Protein AF-A0AAD8EK19-F1 (afdb_monomer_lite)

Sequence (73 aa):
MSKQERRGSTSRLYSCHDCGKQYRWKSTLNRHQLVECGGKEPLHQCSWCSYRAKQRGNLAVHIRKHHPEKLTK

pLDDT: mean 78.97, std 13.85, range [39.03, 92.31]

Secondary structure (DSSP, 8-state):
----------S--EE-TTT--EESSHHHHHHHIIIIIS-----EE-TTSS-EESSHHHHHHHHHHH-GGGS--

Organism: Diploptera punctata (NCBI:txid6984)

Structure (mmCIF, N/CA/C/O backbone):
data_AF-A0AAD8EK19-F1
#
_entry.id   AF-A0AAD8EK19-F1
#
loop_
_atom_site.group_PDB
_atom_site.id
_atom_site.type_symbol
_atom_site.label_atom_id
_atom_site.label_alt_id
_atom_site.label_comp_id
_atom_site.label_asym_id
_atom_site.label_entity_id
_atom_site.label_seq_id
_atom_site.pdbx_PDB_ins_code
_atom_site.Cartn_x
_atom_site.Cartn_y
_atom_site.Cartn_z
_atom_site.occupancy
_atom_site.B_iso_or_equiv
_atom_site.auth_seq_id
_atom_site.auth_comp_id
_atom_site.auth_asym_id
_atom_site.auth_atom_id
_atom_site.pdbx_PDB_model_num
ATOM 1 N N . MET A 1 1 ? 16.948 5.642 14.530 1.00 39.03 1 MET A N 1
ATOM 2 C CA . MET A 1 1 ? 16.081 6.810 14.265 1.00 39.03 1 MET A CA 1
ATOM 3 C C . MET A 1 1 ? 14.625 6.364 14.276 1.00 39.03 1 MET A C 1
ATOM 5 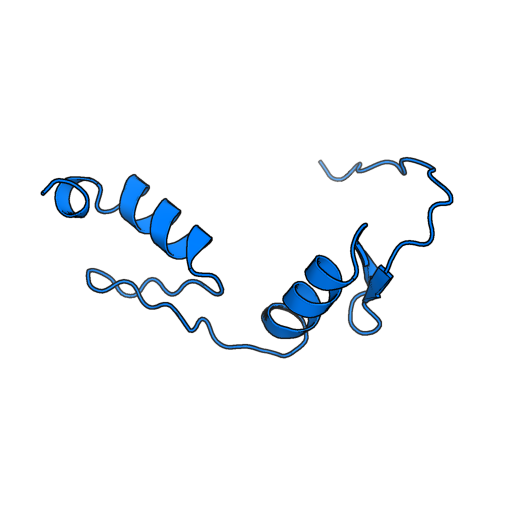O O . MET A 1 1 ? 14.098 6.021 13.232 1.00 39.03 1 MET A O 1
ATOM 9 N N . SER A 1 2 ? 13.992 6.315 15.450 1.00 44.88 2 SER A N 1
ATOM 10 C CA . SER A 1 2 ? 12.580 5.919 15.584 1.00 44.88 2 SER A CA 1
ATOM 11 C C . SER A 1 2 ? 11.927 6.761 16.671 1.00 44.88 2 SER A C 1
ATOM 13 O O . SER A 1 2 ? 11.572 6.269 17.734 1.00 44.88 2 SER A O 1
ATOM 15 N N . LYS A 1 3 ? 11.843 8.067 16.431 1.00 49.50 3 LYS A N 1
ATOM 16 C CA . LYS A 1 3 ? 11.032 8.972 17.243 1.00 49.50 3 LYS A CA 1
ATOM 17 C C . LYS A 1 3 ? 9.989 9.571 16.320 1.00 49.50 3 LYS A C 1
ATOM 19 O O . LYS A 1 3 ? 10.247 10.573 15.667 1.00 49.50 3 LYS A O 1
ATOM 24 N N . GLN A 1 4 ? 8.831 8.927 16.230 1.00 51.03 4 GLN A N 1
ATOM 25 C CA . GLN A 1 4 ? 7.635 9.638 15.800 1.00 51.03 4 GLN A CA 1
ATOM 26 C C . GLN A 1 4 ? 6.826 9.936 17.052 1.00 51.03 4 GLN A C 1
ATOM 28 O O . GLN A 1 4 ? 5.907 9.210 17.428 1.00 51.03 4 GLN A O 1
ATOM 33 N N . GLU A 1 5 ? 7.262 11.003 17.716 1.00 41.88 5 GLU A N 1
ATOM 34 C CA . GLU A 1 5 ? 6.579 11.595 18.849 1.00 41.88 5 GLU A CA 1
ATOM 35 C C . GLU A 1 5 ? 5.198 12.076 18.401 1.00 41.88 5 GLU A C 1
ATOM 37 O O . GLU A 1 5 ? 5.021 12.833 17.442 1.00 41.88 5 GLU A O 1
ATOM 42 N N . ARG A 1 6 ? 4.227 11.534 19.126 1.00 65.19 6 ARG A N 1
ATOM 43 C CA . ARG A 1 6 ? 2.808 11.860 19.212 1.00 65.19 6 ARG A CA 1
ATOM 44 C C . ARG A 1 6 ? 2.492 13.308 18.812 1.00 65.19 6 ARG A C 1
ATOM 46 O O . ARG A 1 6 ? 2.666 14.234 19.597 1.00 65.19 6 ARG A O 1
ATOM 53 N N . ARG A 1 7 ? 1.871 13.493 17.640 1.00 48.56 7 ARG A N 1
ATOM 54 C CA . ARG A 1 7 ? 0.930 14.607 17.458 1.00 48.56 7 ARG A CA 1
ATOM 55 C C . ARG A 1 7 ? -0.355 14.236 18.175 1.00 48.56 7 ARG A C 1
ATOM 57 O O . ARG A 1 7 ? -1.156 13.456 17.664 1.00 48.56 7 ARG A O 1
ATOM 64 N N . GLY A 1 8 ? -0.519 14.798 19.368 1.00 59.88 8 GLY A N 1
ATOM 65 C CA . GLY A 1 8 ? -1.811 14.892 20.021 1.00 59.88 8 GLY A CA 1
ATOM 66 C C . GLY A 1 8 ? -2.781 15.617 19.095 1.00 59.88 8 GLY A C 1
ATOM 67 O O . GLY A 1 8 ? -2.682 16.817 18.867 1.00 59.88 8 GLY A O 1
ATOM 68 N N . SER A 1 9 ? -3.702 14.863 18.521 1.00 48.56 9 SER A N 1
ATOM 69 C CA . SER A 1 9 ? -4.955 15.390 18.018 1.00 48.56 9 SER A CA 1
ATOM 70 C C . SER A 1 9 ? -5.984 14.341 18.380 1.00 48.56 9 SER A C 1
ATOM 72 O O . SER A 1 9 ? -6.003 13.253 17.812 1.00 48.56 9 SER A O 1
ATOM 74 N N . THR A 1 10 ? -6.801 14.656 19.375 1.00 54.56 10 THR A N 1
ATOM 75 C CA . THR A 1 10 ? -7.963 13.896 19.851 1.00 54.56 10 THR A CA 1
ATOM 76 C C . THR A 1 10 ? -9.090 13.872 18.808 1.00 54.56 10 THR A C 1
ATOM 78 O O . THR A 1 10 ? -10.271 13.942 19.127 1.00 54.56 10 THR A O 1
ATOM 81 N N . SER A 1 11 ? -8.736 13.752 17.528 1.00 58.75 11 SER A N 1
ATOM 82 C CA . SER A 1 11 ? -9.649 13.332 16.477 1.00 58.75 11 SER A CA 1
ATOM 83 C C . SER A 1 11 ? -9.612 11.811 16.463 1.00 58.75 11 SER A C 1
ATOM 85 O O . SER A 1 11 ? -8.544 11.224 16.336 1.00 58.75 11 SER A O 1
ATOM 87 N N . ARG A 1 12 ? -10.762 11.171 16.677 1.00 71.00 12 ARG A N 1
ATOM 88 C CA . ARG A 1 12 ? -10.929 9.712 16.765 1.00 71.00 12 ARG A CA 1
ATOM 89 C C . ARG A 1 12 ? -10.212 9.009 15.600 1.00 71.00 12 ARG A C 1
ATOM 91 O O . ARG A 1 12 ? -10.750 8.926 14.498 1.00 71.00 12 ARG A O 1
ATOM 98 N N . LEU A 1 13 ? -8.981 8.555 15.839 1.00 82.31 13 LEU A N 1
ATOM 99 C CA . LEU A 1 13 ? -8.193 7.814 14.861 1.00 82.31 13 LEU A CA 1
ATOM 100 C C . LEU A 1 13 ? -8.755 6.399 14.743 1.00 82.31 13 LEU A C 1
ATOM 102 O O . LEU A 1 13 ? -9.327 5.844 15.682 1.00 82.31 13 LEU A O 1
ATOM 106 N N . TYR A 1 14 ? -8.587 5.817 13.566 1.00 85.94 14 TYR A N 1
ATOM 107 C CA . TYR A 1 14 ? -8.994 4.456 13.271 1.00 85.94 14 TYR A CA 1
ATOM 108 C C . TYR A 1 14 ? -7.807 3.526 13.514 1.00 85.94 14 TYR A C 1
ATOM 110 O O . TYR A 1 14 ? -6.816 3.569 12.780 1.00 85.94 14 TYR A O 1
ATOM 118 N N . SER A 1 15 ? -7.907 2.703 14.554 1.00 85.94 15 SER A N 1
ATOM 119 C CA . SER A 1 15 ? -6.859 1.769 14.971 1.00 85.94 15 SER A CA 1
ATOM 120 C C . SER A 1 15 ? -7.042 0.399 14.324 1.00 85.94 15 SER A C 1
ATOM 122 O O . SER A 1 15 ? -8.151 -0.132 14.275 1.00 85.94 15 SER A O 1
ATOM 124 N N . CYS A 1 16 ? -5.949 -0.194 13.851 1.00 86.06 16 CYS A N 1
ATOM 125 C CA . CYS A 1 16 ? -5.923 -1.583 13.415 1.00 86.06 16 CYS A CA 1
ATOM 126 C C . CYS A 1 16 ? -5.880 -2.505 14.632 1.00 86.06 16 CYS A C 1
ATOM 128 O O . CYS A 1 16 ? -4.963 -2.395 15.440 1.00 86.06 16 CYS A O 1
ATOM 130 N N . HIS A 1 17 ? -6.845 -3.418 14.749 1.00 82.88 17 HIS A N 1
ATOM 131 C CA . HIS A 1 17 ? -6.892 -4.383 15.853 1.00 82.88 17 HIS A CA 1
ATOM 132 C C . HIS A 1 17 ? -5.738 -5.398 15.810 1.00 82.88 17 HIS A C 1
ATOM 134 O O . HIS A 1 17 ? -5.321 -5.903 16.840 1.00 82.88 17 HIS A O 1
ATOM 140 N N . ASP A 1 18 ? -5.201 -5.652 14.619 1.00 81.62 18 ASP A N 1
ATOM 141 C CA . ASP A 1 18 ? -4.243 -6.727 14.370 1.00 81.62 18 ASP A CA 1
ATOM 142 C C . ASP A 1 18 ? -2.785 -6.306 14.650 1.00 81.62 18 ASP A C 1
ATOM 144 O O . ASP A 1 18 ? -1.995 -7.078 15.177 1.00 81.62 18 ASP A O 1
ATOM 148 N N . CYS A 1 19 ? -2.429 -5.039 14.391 1.00 84.62 19 CYS A N 1
ATOM 149 C CA . CYS A 1 19 ? -1.072 -4.521 14.639 1.00 84.62 19 CYS A CA 1
ATOM 150 C C . CYS A 1 19 ? -1.007 -3.207 15.439 1.00 84.62 19 CYS A C 1
ATOM 152 O O . CYS A 1 19 ? 0.070 -2.634 15.604 1.00 84.62 19 CYS A O 1
ATOM 154 N N . GLY A 1 20 ? -2.143 -2.662 15.883 1.00 81.38 20 GLY A N 1
ATOM 155 C CA . GLY A 1 20 ? -2.204 -1.446 16.705 1.00 81.38 20 GLY A CA 1
ATOM 156 C C . GLY A 1 20 ? -1.883 -0.127 15.985 1.00 81.38 20 GLY A C 1
ATOM 157 O O . GLY A 1 20 ? -1.923 0.936 16.610 1.00 81.38 20 GLY A O 1
ATOM 158 N N . LYS A 1 21 ? -1.581 -0.141 14.677 1.00 83.25 21 LYS A N 1
ATOM 159 C CA . LYS A 1 21 ? -1.327 1.089 13.903 1.00 83.25 21 LYS A CA 1
ATOM 160 C C . LYS A 1 21 ? -2.580 1.953 13.796 1.00 83.25 21 LYS A C 1
ATOM 162 O O . LYS A 1 21 ? -3.681 1.454 13.580 1.00 83.25 21 LYS A O 1
ATOM 167 N N . GLN A 1 22 ? -2.387 3.265 13.889 1.00 86.25 22 GLN A N 1
ATOM 168 C CA . GLN A 1 22 ? -3.464 4.251 13.869 1.00 86.25 22 GLN A CA 1
ATOM 169 C C . GLN A 1 22 ? -3.452 5.045 12.568 1.00 86.25 22 GLN A C 1
ATOM 171 O O . GLN A 1 22 ? -2.402 5.484 12.094 1.00 86.25 22 GLN A O 1
ATOM 176 N N . TYR A 1 23 ? -4.639 5.264 12.013 1.00 85.94 23 TYR A N 1
ATOM 177 C CA . TYR A 1 23 ? -4.835 5.991 10.769 1.00 85.94 23 TYR A CA 1
ATOM 178 C C . TYR A 1 23 ? -5.849 7.105 10.960 1.00 85.94 23 TYR A C 1
ATOM 180 O O . TYR A 1 23 ? -6.858 6.948 11.642 1.00 85.94 23 TYR A O 1
ATOM 188 N N . ARG A 1 24 ? -5.613 8.236 10.293 1.00 85.25 24 ARG A N 1
ATOM 189 C CA . ARG A 1 24 ? -6.536 9.372 10.346 1.00 85.25 24 ARG A CA 1
ATOM 190 C C . ARG A 1 24 ? -7.902 9.028 9.754 1.00 85.25 24 ARG A C 1
ATOM 192 O O . ARG A 1 24 ? -8.909 9.550 10.213 1.00 85.25 24 ARG A O 1
ATOM 199 N N . TRP A 1 25 ? -7.938 8.200 8.708 1.00 86.31 25 TRP A N 1
ATOM 200 C CA . TRP A 1 25 ? -9.139 7.935 7.911 1.00 86.31 25 TRP A CA 1
ATOM 201 C C . TRP A 1 25 ? -9.460 6.438 7.883 1.00 86.31 25 TRP A C 1
ATOM 203 O O . TRP A 1 25 ? -8.554 5.608 7.752 1.00 86.31 25 TRP A O 1
ATOM 213 N N . LYS A 1 26 ? -10.758 6.097 7.925 1.00 86.06 26 LYS A N 1
ATOM 214 C CA . LYS A 1 26 ? -11.242 4.706 7.875 1.00 86.06 26 LYS A CA 1
ATOM 215 C C . LYS A 1 26 ? -10.837 3.995 6.583 1.00 86.06 26 LYS A C 1
ATOM 217 O O . LYS A 1 26 ? -10.487 2.823 6.627 1.00 86.06 26 LYS A O 1
ATOM 222 N N . SER A 1 27 ? -10.832 4.696 5.447 1.00 87.06 27 SER A N 1
ATOM 223 C CA . SER A 1 27 ? -10.388 4.149 4.156 1.00 87.06 27 SER A CA 1
ATOM 224 C C . SER A 1 27 ? -8.919 3.720 4.188 1.00 87.06 27 SER A C 1
ATOM 226 O O . SER A 1 27 ? -8.567 2.651 3.691 1.00 87.06 27 SER A O 1
ATOM 228 N N . THR A 1 28 ? -8.062 4.512 4.835 1.00 86.44 28 THR A N 1
ATOM 229 C CA . THR A 1 28 ? -6.646 4.180 5.009 1.00 86.44 28 THR A CA 1
ATOM 230 C C . THR A 1 28 ? -6.464 2.986 5.940 1.00 86.44 28 THR A C 1
ATOM 232 O O . THR A 1 28 ? -5.676 2.100 5.607 1.00 86.44 28 THR A O 1
ATOM 235 N N . LEU A 1 29 ? -7.218 2.924 7.048 1.00 88.81 29 LEU A N 1
ATOM 236 C CA . LEU A 1 29 ? -7.220 1.754 7.930 1.00 88.81 29 LEU A CA 1
ATOM 237 C C . LEU A 1 29 ? -7.670 0.498 7.174 1.00 88.81 29 LEU A C 1
ATOM 239 O O . LEU A 1 29 ? -6.986 -0.514 7.233 1.00 88.81 29 LEU A O 1
ATOM 243 N N . ASN A 1 30 ? -8.787 0.561 6.449 1.00 86.94 30 ASN A N 1
ATOM 244 C CA . ASN A 1 30 ? -9.336 -0.588 5.733 1.00 86.94 30 ASN A CA 1
ATOM 245 C C . ASN A 1 30 ? -8.358 -1.114 4.673 1.00 86.94 30 ASN A C 1
ATOM 247 O O . ASN A 1 30 ? -8.110 -2.315 4.601 1.00 86.94 30 ASN A O 1
ATOM 251 N N . ARG A 1 31 ? -7.718 -0.216 3.912 1.00 84.50 31 ARG A N 1
ATOM 252 C CA . ARG A 1 31 ? -6.663 -0.603 2.968 1.00 84.50 31 ARG A CA 1
ATOM 253 C C . ARG A 1 31 ? -5.488 -1.263 3.681 1.00 84.50 31 ARG A C 1
ATOM 255 O O . ARG A 1 31 ? -5.003 -2.280 3.201 1.00 84.50 31 ARG A O 1
ATOM 262 N N . HIS A 1 32 ? -5.027 -0.685 4.790 1.00 86.62 32 HIS A N 1
ATOM 263 C CA . HIS A 1 32 ? -3.952 -1.266 5.590 1.00 86.62 32 HIS A CA 1
ATOM 264 C C . HIS A 1 32 ? -4.321 -2.664 6.095 1.00 86.62 32 HIS A C 1
ATOM 266 O O . HIS A 1 32 ? -3.544 -3.596 5.903 1.00 86.62 32 HIS A O 1
ATOM 272 N N . GLN A 1 33 ? -5.512 -2.818 6.674 1.00 86.12 33 GLN A N 1
ATOM 273 C CA . GLN A 1 33 ? -6.007 -4.109 7.127 1.00 86.12 33 GLN A CA 1
ATOM 274 C C . GLN A 1 33 ? -6.058 -5.108 5.985 1.00 86.12 33 GLN A C 1
ATOM 276 O O . GLN A 1 33 ? -5.671 -6.238 6.192 1.00 86.12 33 GLN A O 1
ATOM 281 N N . LEU A 1 34 ? -6.457 -4.710 4.777 1.00 82.19 34 LEU A N 1
ATOM 282 C CA . LEU A 1 34 ? -6.521 -5.637 3.654 1.00 82.19 34 LEU A CA 1
ATOM 283 C C . LEU A 1 34 ? -5.129 -6.089 3.186 1.00 82.19 34 LEU A C 1
ATOM 285 O O . LEU A 1 34 ? -4.943 -7.262 2.895 1.00 82.19 34 LEU A O 1
ATOM 289 N N . VAL A 1 35 ? -4.155 -5.178 3.086 1.00 79.19 35 VAL A N 1
ATOM 290 C CA . VAL A 1 35 ? -2.874 -5.466 2.403 1.00 79.19 35 VAL A CA 1
ATOM 291 C C . VAL A 1 35 ? -1.703 -5.815 3.309 1.00 79.19 35 VAL A C 1
ATOM 293 O O . VAL A 1 35 ? -0.749 -6.447 2.857 1.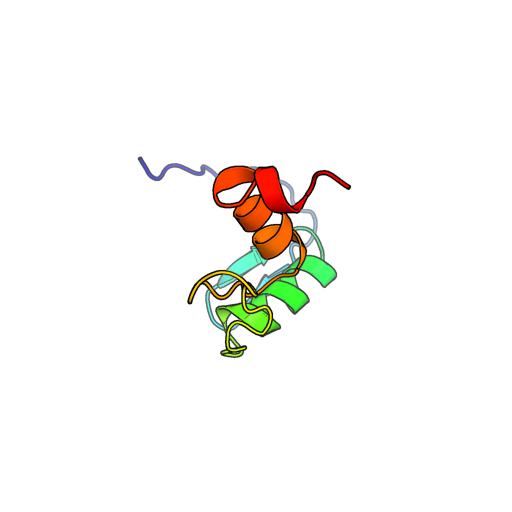00 79.19 35 VAL A O 1
ATOM 296 N N . GLU A 1 36 ? -1.750 -5.396 4.568 1.00 77.44 36 GLU A N 1
ATOM 297 C CA . GLU A 1 36 ? -0.691 -5.670 5.537 1.00 77.44 36 GLU A CA 1
ATOM 298 C C . GLU A 1 36 ? -1.117 -6.775 6.502 1.00 77.44 36 GLU A C 1
ATOM 300 O O . GLU A 1 36 ? -0.421 -7.777 6.590 1.00 77.44 36 GLU A O 1
ATOM 305 N N . CYS A 1 37 ? -2.269 -6.630 7.166 1.00 82.75 37 CYS A N 1
ATOM 306 C CA . CYS A 1 37 ? -2.749 -7.616 8.146 1.00 82.75 37 CYS A CA 1
ATOM 307 C C . CYS A 1 37 ? -3.519 -8.777 7.500 1.00 82.75 37 CYS A C 1
ATOM 309 O O . CYS A 1 37 ? -3.361 -9.927 7.874 1.00 82.75 37 CYS A O 1
ATOM 311 N N . GLY A 1 38 ? -4.315 -8.494 6.474 1.00 72.81 38 GLY A N 1
ATOM 312 C CA . GLY A 1 38 ? -5.163 -9.454 5.768 1.00 72.81 38 GLY A CA 1
ATOM 313 C C . GLY A 1 38 ? -4.413 -10.274 4.726 1.00 72.81 38 GLY A C 1
ATOM 314 O O . GLY A 1 38 ? -5.049 -10.919 3.898 1.00 72.81 38 GLY A O 1
ATOM 315 N N . GLY A 1 39 ? -3.077 -10.205 4.721 1.00 69.94 39 GLY A N 1
ATOM 316 C CA . GLY A 1 39 ? -2.233 -11.070 3.904 1.00 69.94 39 GLY A CA 1
ATOM 317 C C . GLY A 1 39 ? -2.472 -10.952 2.402 1.00 69.94 39 GLY A C 1
ATOM 318 O O . GLY A 1 39 ? -2.200 -11.907 1.682 1.00 69.94 39 GLY A O 1
ATOM 319 N N . LYS A 1 40 ? -2.996 -9.819 1.900 1.00 69.81 40 LYS A N 1
ATOM 320 C CA . LYS A 1 40 ? -3.200 -9.669 0.458 1.00 69.81 40 LYS A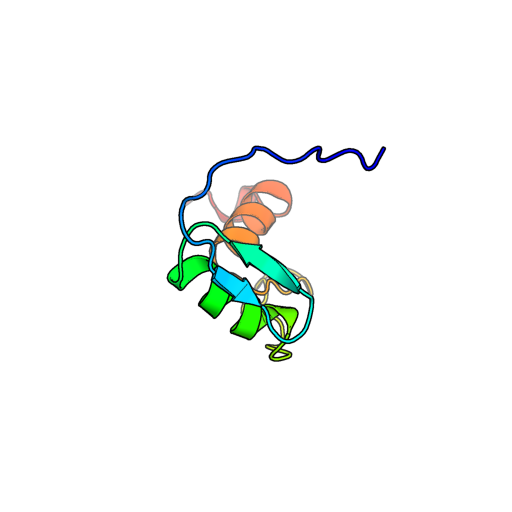 CA 1
ATOM 321 C C . LYS A 1 40 ? -1.849 -9.710 -0.241 1.00 69.81 40 LYS A C 1
ATOM 323 O O . LYS A 1 40 ? -1.072 -8.750 -0.203 1.00 69.81 40 LYS A O 1
ATOM 328 N N . GLU A 1 41 ? -1.617 -10.845 -0.882 1.00 70.31 41 GLU A N 1
ATOM 329 C CA . GLU A 1 41 ? -0.510 -11.091 -1.786 1.00 70.31 41 GLU A CA 1
ATOM 330 C C . GLU A 1 41 ? -0.396 -9.925 -2.775 1.00 70.31 41 GLU A C 1
ATOM 332 O O . GLU A 1 41 ? -1.408 -9.325 -3.168 1.00 70.31 41 GLU A O 1
ATOM 337 N N . PRO A 1 42 ? 0.824 -9.534 -3.158 1.00 71.19 42 PRO A N 1
ATOM 338 C CA . PRO A 1 42 ? 1.022 -8.381 -4.012 1.00 71.19 42 PRO A CA 1
ATOM 339 C C . PRO A 1 42 ? 0.399 -8.635 -5.397 1.00 71.19 42 PRO A C 1
ATOM 341 O O . PRO A 1 42 ? 0.964 -9.314 -6.248 1.00 71.19 42 PRO A O 1
ATOM 344 N N . LEU A 1 43 ? -0.799 -8.076 -5.597 1.00 78.50 43 LEU A N 1
ATOM 345 C CA . LEU A 1 43 ? -1.659 -8.294 -6.766 1.00 78.50 43 LEU A CA 1
ATOM 346 C C . LEU A 1 43 ? -1.124 -7.678 -8.061 1.00 78.50 43 LEU A C 1
ATOM 348 O O . LEU A 1 43 ? -1.550 -8.057 -9.147 1.00 78.50 43 LEU A O 1
ATOM 352 N N . HIS A 1 44 ? -0.254 -6.674 -7.964 1.00 85.75 44 HIS A N 1
ATOM 353 C CA . HIS A 1 44 ? 0.187 -5.906 -9.122 1.00 85.75 44 HIS A CA 1
ATOM 354 C C . HIS A 1 44 ? 1.611 -6.294 -9.493 1.00 85.75 44 HIS A C 1
ATOM 356 O O . HIS A 1 44 ? 2.574 -5.705 -9.000 1.00 85.75 44 HIS A O 1
ATOM 362 N N . GLN A 1 45 ? 1.729 -7.296 -10.358 1.00 89.06 45 GLN A N 1
ATOM 363 C CA . GLN A 1 45 ? 3.002 -7.708 -10.932 1.00 89.06 45 GLN A CA 1
ATOM 364 C C . GLN A 1 45 ? 3.445 -6.733 -12.027 1.00 89.06 45 GLN A C 1
ATOM 366 O O . GLN A 1 45 ? 2.643 -6.293 -12.851 1.00 89.06 45 GLN A O 1
ATOM 371 N N . CYS A 1 46 ? 4.729 -6.390 -12.016 1.00 90.56 46 CYS A N 1
ATOM 372 C CA . CYS A 1 46 ? 5.361 -5.667 -13.104 1.00 90.56 46 CYS A CA 1
ATOM 373 C C . CYS A 1 46 ? 5.485 -6.576 -14.331 1.00 90.56 46 CYS A C 1
ATOM 375 O O . CYS A 1 46 ? 5.927 -7.714 -14.220 1.00 90.56 46 CYS A O 1
ATOM 377 N N . SER A 1 47 ? 5.131 -6.076 -15.512 1.00 89.19 47 SER A N 1
ATOM 378 C CA . SER A 1 47 ? 5.228 -6.863 -16.749 1.00 89.19 47 SER A CA 1
ATOM 379 C C . SER A 1 47 ? 6.668 -7.065 -17.230 1.00 89.19 47 SER A C 1
ATOM 381 O O . SER A 1 47 ? 6.907 -7.901 -18.093 1.00 89.19 47 SER A O 1
ATOM 383 N N . TRP A 1 48 ? 7.623 -6.298 -16.695 1.00 88.06 48 TRP A N 1
ATOM 384 C CA . TRP A 1 48 ? 9.021 -6.290 -17.144 1.00 88.06 48 TRP A CA 1
ATOM 385 C C . TRP A 1 48 ? 10.000 -6.884 -16.126 1.00 88.06 48 TRP A C 1
ATOM 387 O O . TRP A 1 48 ? 11.181 -7.022 -16.431 1.00 88.06 48 TRP A O 1
ATOM 397 N N . CYS A 1 49 ? 9.542 -7.238 -14.923 1.00 90.12 49 CYS A N 1
ATOM 398 C CA . CYS A 1 49 ? 10.373 -7.884 -13.909 1.00 90.12 49 CYS A CA 1
ATOM 399 C C . CYS A 1 49 ? 9.527 -8.654 -12.884 1.00 90.12 49 CYS A C 1
ATOM 401 O O . CYS A 1 49 ? 8.305 -8.541 -12.838 1.00 90.12 49 CYS A O 1
ATOM 403 N N . SER A 1 50 ? 10.183 -9.399 -11.996 1.00 88.12 50 SER A N 1
ATOM 404 C CA . SER A 1 50 ? 9.516 -10.174 -10.939 1.00 88.12 50 SER A CA 1
ATOM 405 C C . SER A 1 50 ? 8.991 -9.322 -9.772 1.00 88.12 50 SER A C 1
ATOM 407 O O . SER A 1 50 ? 8.508 -9.871 -8.782 1.00 88.12 50 SER A O 1
ATOM 409 N N . TYR A 1 51 ? 9.084 -7.988 -9.848 1.00 88.50 51 TYR A N 1
ATOM 410 C CA . TYR A 1 51 ? 8.595 -7.108 -8.790 1.00 88.50 51 TYR A CA 1
ATOM 411 C C . TYR A 1 51 ? 7.069 -7.137 -8.715 1.00 88.50 51 TYR A C 1
ATOM 413 O O . TYR A 1 51 ? 6.367 -6.962 -9.715 1.00 88.50 51 TYR A O 1
ATOM 421 N N . ARG A 1 52 ? 6.546 -7.303 -7.499 1.00 88.50 52 ARG A N 1
ATOM 422 C CA . ARG A 1 52 ? 5.113 -7.270 -7.223 1.00 88.50 52 ARG A CA 1
ATOM 423 C C . ARG A 1 52 ? 4.807 -6.192 -6.196 1.00 88.50 52 ARG A C 1
ATOM 425 O O . ARG A 1 52 ? 5.389 -6.151 -5.115 1.00 88.50 52 ARG A O 1
ATOM 432 N N . ALA A 1 53 ? 3.854 -5.331 -6.523 1.00 87.19 53 ALA A N 1
ATOM 433 C CA . ALA A 1 53 ? 3.368 -4.296 -5.632 1.00 87.19 53 ALA A CA 1
ATOM 434 C C . ALA A 1 53 ? 2.013 -4.681 -5.035 1.00 87.19 53 ALA A C 1
ATOM 436 O O . ALA A 1 53 ? 1.114 -5.177 -5.714 1.00 87.19 53 ALA A O 1
ATOM 437 N N . LYS A 1 54 ? 1.817 -4.335 -3.762 1.00 82.62 54 LYS A N 1
ATOM 438 C CA . LYS A 1 54 ? 0.510 -4.450 -3.098 1.00 82.62 54 LYS A CA 1
ATOM 439 C C . LYS A 1 54 ? -0.507 -3.403 -3.570 1.00 82.62 54 LYS A C 1
ATOM 441 O O . LYS A 1 54 ? -1.687 -3.508 -3.259 1.00 82.62 54 LYS A O 1
ATOM 446 N N . GLN A 1 55 ? -0.056 -2.358 -4.271 1.00 83.38 55 GLN A N 1
ATOM 447 C CA . GLN A 1 55 ? -0.866 -1.208 -4.684 1.00 83.38 55 GLN A CA 1
ATOM 448 C C . GLN A 1 55 ? -0.480 -0.746 -6.093 1.00 83.38 55 GLN A C 1
ATOM 450 O O . GLN A 1 55 ? 0.707 -0.671 -6.412 1.00 83.38 55 GLN A O 1
ATOM 455 N N . ARG A 1 56 ? -1.469 -0.338 -6.901 1.00 85.69 56 ARG A N 1
ATOM 456 C CA . ARG A 1 56 ? -1.242 0.197 -8.261 1.00 85.69 56 ARG A CA 1
ATOM 457 C C . ARG A 1 56 ? -0.314 1.411 -8.274 1.00 85.69 56 ARG A C 1
ATOM 459 O O . ARG A 1 56 ? 0.556 1.499 -9.129 1.00 85.69 56 ARG A O 1
ATOM 466 N N . GLY A 1 57 ? -0.474 2.325 -7.313 1.00 88.31 57 GLY A N 1
ATOM 467 C CA . GLY A 1 57 ? 0.382 3.512 -7.203 1.00 88.31 57 GLY A CA 1
ATOM 468 C C . GLY A 1 57 ? 1.852 3.152 -6.977 1.00 88.31 57 GLY A C 1
ATOM 469 O O . GLY A 1 57 ? 2.731 3.731 -7.606 1.00 88.31 57 GLY A O 1
ATOM 470 N N . ASN A 1 58 ? 2.113 2.132 -6.155 1.00 88.50 58 ASN A N 1
ATOM 471 C CA . ASN A 1 58 ? 3.470 1.646 -5.915 1.00 88.50 58 ASN A CA 1
ATOM 472 C C . ASN A 1 58 ? 4.057 1.001 -7.177 1.00 88.50 58 ASN A C 1
ATOM 474 O O . ASN A 1 58 ? 5.220 1.246 -7.481 1.00 88.50 58 ASN A O 1
ATOM 478 N N . LEU A 1 59 ? 3.256 0.245 -7.941 1.00 91.75 59 LEU A N 1
ATOM 479 C CA . LEU A 1 59 ? 3.697 -0.293 -9.231 1.00 91.75 59 LEU A CA 1
ATOM 480 C C . LEU A 1 59 ? 4.029 0.832 -10.223 1.00 91.75 59 LEU A C 1
ATOM 482 O O . LEU A 1 59 ? 5.070 0.787 -10.864 1.00 91.75 59 LEU A O 1
ATOM 486 N N . ALA A 1 60 ? 3.199 1.874 -10.311 1.00 91.06 60 ALA A N 1
ATOM 487 C CA . ALA A 1 60 ? 3.454 3.011 -11.196 1.00 91.06 60 ALA A CA 1
ATOM 488 C C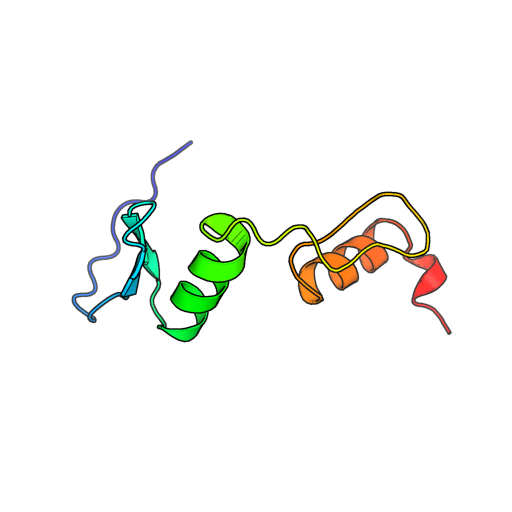 . ALA A 1 60 ? 4.759 3.746 -10.843 1.00 91.06 60 ALA A C 1
ATOM 490 O O . ALA A 1 60 ? 5.546 4.082 -11.727 1.00 91.06 60 ALA A O 1
ATOM 491 N N . VAL A 1 61 ? 5.019 3.960 -9.548 1.00 91.81 61 VAL A N 1
ATOM 492 C CA . VAL A 1 61 ? 6.286 4.545 -9.077 1.00 91.81 61 VAL A CA 1
ATOM 493 C C . VAL A 1 61 ? 7.465 3.620 -9.379 1.00 91.81 61 VAL A C 1
ATOM 495 O O . VAL A 1 61 ? 8.508 4.105 -9.810 1.00 91.81 61 VAL A O 1
ATOM 498 N N . HIS A 1 62 ? 7.306 2.308 -9.184 1.00 92.31 62 HIS A N 1
ATOM 499 C CA . HIS A 1 62 ? 8.327 1.319 -9.525 1.00 92.31 62 HIS A CA 1
ATOM 500 C C . HIS A 1 62 ? 8.679 1.371 -11.018 1.00 92.31 62 HIS A C 1
ATOM 502 O O . HIS A 1 62 ? 9.853 1.526 -11.345 1.00 92.31 62 HIS A O 1
ATOM 508 N N . ILE A 1 63 ? 7.683 1.332 -11.911 1.00 92.19 63 ILE A N 1
ATOM 509 C CA . ILE A 1 63 ? 7.900 1.412 -13.363 1.00 92.19 63 ILE A CA 1
ATOM 510 C C . ILE A 1 63 ? 8.602 2.729 -13.707 1.00 92.19 63 ILE A C 1
ATOM 512 O O . ILE A 1 63 ? 9.589 2.716 -14.424 1.00 92.19 63 ILE A O 1
ATOM 516 N N . ARG A 1 64 ? 8.190 3.862 -13.126 1.00 91.94 64 ARG A N 1
ATOM 517 C CA . ARG A 1 64 ? 8.844 5.158 -13.385 1.00 91.94 64 ARG A CA 1
ATOM 518 C C . ARG A 1 64 ? 10.316 5.196 -12.982 1.00 91.94 64 ARG A C 1
ATOM 520 O O . ARG A 1 64 ? 11.083 5.921 -13.601 1.00 91.94 64 ARG A O 1
ATOM 527 N N . LYS A 1 65 ? 10.705 4.457 -11.944 1.00 92.12 65 LYS A N 1
ATOM 528 C CA . LYS A 1 65 ? 12.088 4.436 -11.451 1.00 92.12 65 LYS A CA 1
ATOM 529 C C . LYS A 1 65 ? 12.964 3.393 -12.143 1.00 92.12 65 LYS A C 1
ATOM 531 O O . LYS A 1 65 ? 14.131 3.671 -12.375 1.00 92.12 65 LYS A O 1
ATOM 536 N N . HIS A 1 66 ? 12.422 2.212 -12.429 1.00 91.06 66 HIS A N 1
ATOM 537 C CA . HIS A 1 66 ? 13.194 1.064 -12.924 1.00 91.06 66 HIS A CA 1
ATOM 538 C C . HIS A 1 66 ? 12.979 0.761 -14.404 1.00 91.06 66 HIS A C 1
ATOM 540 O O . HIS A 1 66 ? 13.835 0.145 -15.026 1.00 91.06 66 HIS A O 1
ATOM 546 N N . HIS A 1 67 ? 11.849 1.186 -14.959 1.00 90.50 67 HIS A N 1
ATOM 547 C CA . HIS A 1 67 ? 11.480 1.001 -16.359 1.00 90.50 67 HIS A CA 1
ATOM 548 C C . HIS A 1 67 ? 10.987 2.330 -16.968 1.00 90.50 67 HIS A C 1
ATOM 550 O O . HIS A 1 67 ? 9.889 2.374 -17.540 1.00 90.50 67 HIS A O 1
ATOM 556 N N . PRO A 1 68 ? 11.733 3.444 -16.805 1.00 86.62 68 PRO A N 1
ATOM 557 C CA . PRO A 1 68 ? 11.298 4.756 -17.281 1.00 86.62 68 PRO A CA 1
ATOM 558 C C . PRO A 1 68 ? 11.051 4.765 -18.794 1.00 86.62 68 PRO A C 1
ATOM 560 O O . PRO A 1 68 ? 10.123 5.431 -19.250 1.00 86.62 68 PRO A O 1
ATOM 563 N N . GLU A 1 69 ? 11.801 3.963 -19.557 1.00 86.31 69 GLU A N 1
ATOM 564 C CA . GLU A 1 69 ? 11.654 3.841 -21.013 1.00 86.31 69 GLU A CA 1
ATOM 565 C C . GLU A 1 69 ? 10.331 3.190 -21.454 1.00 86.31 69 GLU A C 1
ATOM 567 O O . GLU A 1 69 ? 9.985 3.214 -22.630 1.00 86.31 69 GLU A O 1
ATOM 572 N N . LYS A 1 70 ? 9.590 2.563 -20.529 1.00 80.75 70 LYS A N 1
ATOM 573 C CA . LYS A 1 70 ? 8.314 1.887 -20.818 1.00 80.75 70 LYS A CA 1
ATOM 574 C C . LYS A 1 70 ? 7.099 2.781 -20.569 1.00 80.75 70 LYS A C 1
ATOM 576 O O . LYS A 1 70 ? 5.976 2.377 -20.854 1.00 80.75 70 LYS A O 1
ATOM 581 N N . LEU A 1 71 ? 7.309 3.978 -20.015 1.00 74.44 71 LEU A N 1
ATOM 582 C CA . LEU A 1 71 ? 6.267 4.984 -19.772 1.00 74.44 71 LEU A CA 1
ATOM 583 C C . LEU A 1 71 ? 6.231 6.076 -20.848 1.00 74.44 71 LEU A C 1
ATOM 585 O O . LEU A 1 71 ? 5.334 6.918 -20.827 1.00 74.44 71 LEU A O 1
ATOM 589 N N . THR A 1 72 ? 7.189 6.065 -21.771 1.00 64.44 72 THR A N 1
ATOM 590 C CA . THR A 1 72 ? 7.228 6.941 -22.940 1.00 64.44 72 THR A CA 1
ATOM 591 C C . THR A 1 72 ? 6.514 6.246 -24.095 1.00 64.44 72 THR A C 1
ATOM 593 O O . THR A 1 72 ? 6.862 5.120 -24.446 1.00 64.44 72 THR A O 1
ATOM 596 N N . LYS A 1 73 ? 5.470 6.898 -24.607 1.00 56.38 73 LYS A N 1
ATOM 597 C CA . LYS A 1 73 ? 4.667 6.455 -25.749 1.00 56.38 73 LYS A CA 1
ATOM 598 C C . LYS A 1 73 ? 5.401 6.700 -27.061 1.00 56.38 73 LYS A C 1
ATOM 600 O O . LYS A 1 73 ? 6.108 7.729 -27.123 1.00 56.38 73 LYS A O 1
#

Radi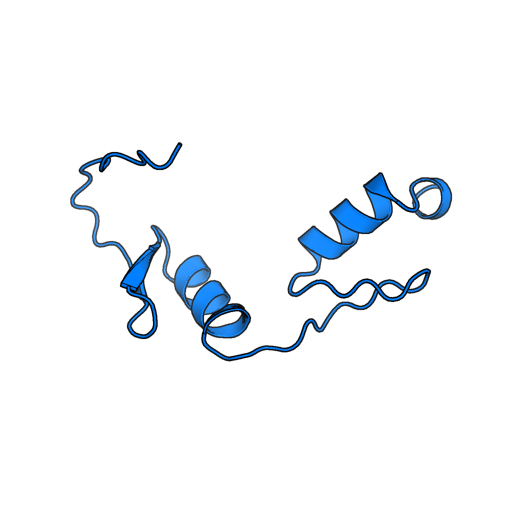us of gyration: 16.32 Å; chains: 1; bounding box: 27×26×46 Å

Foldseek 3Di:
DDDPDDPDD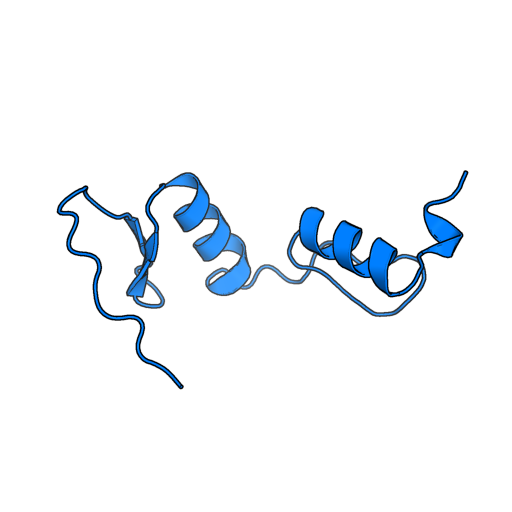PQDWDADPQPRDTHNDPVVNVLCCVQPVVVPDQPAQDPVDRDGHVDPVVNVVVCCVPVVVVVDD

InterPro domains:
  IPR013087 Zinc finger C2H2-type [PF00096] (14-34)
  IPR013087 Zinc finger C2H2-type [PS50157] (14-41)
  IPR013087 Zinc finger C2H2-type [PS50157] (44-71)
  IPR013087 Zinc finger C2H2-type [SM00355] (14-34)
  IPR013087 Zinc finger C2H2-type [SM00355] (44-66)
  IPR036236 Zinc finger C2H2 superfamily [SSF57667] (12-66)